Protein AF-A0AAW8TKQ2-F1 (afdb_monomer_lite)

Radius of gyration: 11.52 Å; chains: 1; bounding box: 28×23×26 Å

Organism: NCBI:txid2559925

Sequence (68 aa):
MIRVCEALLGQPEKVSFVSEDEATQLRLKYQFKMLLEGIYMNDVDGRDQKFQLVKNGTLLGYFSMEKW

Structure (mmCIF, N/CA/C/O backbone):
data_AF-A0AAW8TKQ2-F1
#
_entry.id   AF-A0AAW8TKQ2-F1
#
loop_
_atom_site.group_PDB
_atom_site.id
_atom_site.type_symbol
_atom_site.label_atom_id
_atom_site.label_alt_id
_atom_site.label_comp_id
_atom_site.label_asym_id
_atom_site.label_entity_id
_atom_site.label_seq_id
_atom_site.pdbx_PDB_ins_code
_atom_site.Cartn_x
_atom_site.Cartn_y
_atom_site.Cartn_z
_atom_site.occupancy
_atom_site.B_iso_or_equiv
_atom_site.auth_seq_id
_atom_site.auth_comp_id
_atom_site.auth_asym_id
_atom_site.auth_atom_id
_atom_site.pdbx_PDB_model_num
ATOM 1 N N . MET A 1 1 ? 10.192 4.949 -15.192 1.00 91.00 1 MET A N 1
ATOM 2 C CA . MET A 1 1 ? 10.485 5.003 -13.735 1.00 91.00 1 MET A CA 1
ATOM 3 C C . MET A 1 1 ? 9.163 4.780 -13.008 1.00 91.00 1 MET A C 1
ATOM 5 O O . MET A 1 1 ? 8.139 5.037 -13.626 1.00 91.00 1 MET A O 1
ATOM 9 N N . ILE A 1 2 ? 9.119 4.258 -11.779 1.00 95.38 2 ILE A N 1
ATOM 10 C CA . ILE A 1 2 ? 7.837 4.068 -11.077 1.00 95.38 2 ILE A CA 1
ATOM 11 C C . ILE A 1 2 ? 7.686 5.120 -9.985 1.00 95.38 2 ILE A C 1
ATOM 13 O O . ILE A 1 2 ? 8.540 5.234 -9.105 1.00 95.38 2 ILE A O 1
ATOM 17 N N . ARG A 1 3 ? 6.586 5.872 -10.034 1.00 94.94 3 ARG A N 1
ATOM 18 C CA . ARG A 1 3 ? 6.142 6.738 -8.944 1.00 94.94 3 ARG A CA 1
ATOM 19 C C . ARG A 1 3 ? 5.292 5.913 -7.987 1.00 94.94 3 ARG A C 1
ATOM 21 O O . ARG A 1 3 ? 4.227 5.441 -8.367 1.00 94.94 3 ARG A O 1
ATOM 28 N N . VAL A 1 4 ? 5.750 5.767 -6.752 1.00 94.50 4 VAL A N 1
ATOM 29 C CA . VAL A 1 4 ? 5.018 5.125 -5.658 1.00 94.50 4 VAL A CA 1
ATOM 30 C C . VAL A 1 4 ? 4.422 6.213 -4.772 1.00 94.50 4 VAL A C 1
ATOM 32 O O . VAL A 1 4 ? 5.143 7.100 -4.315 1.00 94.50 4 VAL A O 1
ATOM 35 N N . CYS A 1 5 ? 3.117 6.152 -4.540 1.00 94.44 5 CYS A N 1
ATOM 36 C CA . CYS A 1 5 ? 2.365 7.088 -3.712 1.00 94.44 5 CYS A CA 1
ATOM 37 C C . CYS A 1 5 ? 1.687 6.337 -2.561 1.00 94.44 5 CYS A C 1
ATOM 39 O O . CYS A 1 5 ? 1.000 5.340 -2.779 1.00 94.44 5 CYS A O 1
ATOM 41 N N . GLU A 1 6 ? 1.864 6.832 -1.339 1.00 93.38 6 GLU A N 1
ATOM 42 C CA . GLU A 1 6 ? 1.151 6.392 -0.142 1.00 93.38 6 GLU A CA 1
ATOM 43 C C . GLU A 1 6 ? 0.412 7.596 0.455 1.00 93.38 6 GLU A C 1
ATOM 45 O O . GLU A 1 6 ? 1.026 8.554 0.927 1.00 93.38 6 GLU A O 1
ATOM 50 N N . ALA A 1 7 ? -0.919 7.551 0.419 1.00 93.56 7 ALA A N 1
ATOM 51 C CA . ALA A 1 7 ? -1.799 8.615 0.884 1.00 93.56 7 ALA A CA 1
ATOM 52 C C . ALA A 1 7 ? -2.700 8.091 2.009 1.00 93.56 7 ALA A C 1
ATOM 54 O O . ALA A 1 7 ? -3.803 7.599 1.761 1.00 93.56 7 ALA A O 1
ATOM 55 N N . LEU A 1 8 ? -2.223 8.181 3.252 1.00 92.44 8 LEU A N 1
ATOM 56 C CA . LEU A 1 8 ? -3.001 7.837 4.444 1.00 92.44 8 LEU A CA 1
ATOM 57 C C . LEU A 1 8 ? -3.873 9.024 4.872 1.00 92.44 8 LEU A C 1
ATOM 59 O O . LEU A 1 8 ? -3.413 10.165 4.911 1.00 92.44 8 LEU A O 1
ATOM 63 N N . LEU A 1 9 ? -5.135 8.768 5.217 1.00 90.56 9 LEU A N 1
ATOM 64 C CA . LEU A 1 9 ? -6.050 9.814 5.668 1.00 90.56 9 LEU A CA 1
ATOM 65 C C . LEU A 1 9 ? -5.524 10.456 6.958 1.00 90.56 9 LEU A C 1
ATOM 67 O O . LEU A 1 9 ? -5.228 9.775 7.938 1.00 90.56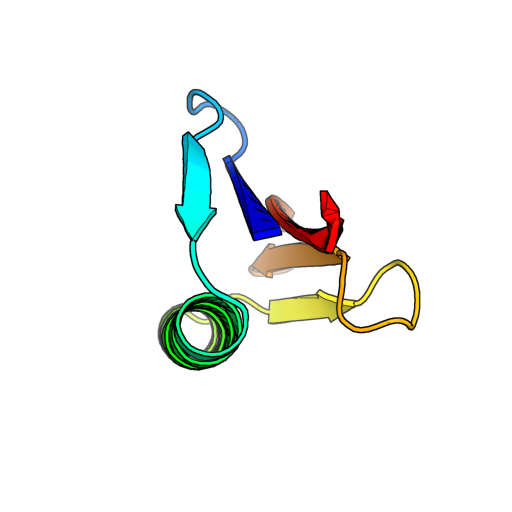 9 LEU A O 1
ATOM 71 N N . GLY A 1 10 ? -5.417 11.785 6.953 1.00 89.88 10 GLY A N 1
ATOM 72 C CA . GLY A 1 10 ? -4.886 12.550 8.084 1.00 89.88 10 GLY A CA 1
ATOM 73 C C . GLY A 1 10 ? -3.357 12.597 8.165 1.00 89.88 10 GLY A C 1
ATOM 74 O O . GLY A 1 10 ? -2.832 13.150 9.128 1.00 89.88 10 GLY A O 1
ATOM 75 N N . GLN A 1 11 ? -2.639 12.062 7.172 1.00 91.56 11 GLN A N 1
ATOM 76 C CA . GLN A 1 11 ? -1.186 12.191 7.062 1.00 91.56 11 GLN A CA 1
ATOM 77 C C . GLN A 1 11 ? -0.800 12.838 5.724 1.00 91.56 11 GLN A C 1
ATOM 79 O O . GLN A 1 11 ? -1.544 12.724 4.748 1.00 91.56 11 GLN A O 1
ATOM 84 N N . PRO A 1 12 ? 0.352 13.529 5.653 1.00 92.94 12 PRO A N 1
ATOM 85 C CA . PRO A 1 12 ? 0.890 13.996 4.383 1.00 92.94 12 PRO A CA 1
ATOM 86 C C . PRO A 1 12 ? 1.110 12.835 3.410 1.00 92.94 12 PRO A C 1
ATOM 88 O O . PRO A 1 12 ? 1.565 11.761 3.808 1.00 92.94 12 PRO A O 1
ATOM 91 N N . GLU A 1 13 ? 0.827 13.073 2.131 1.00 93.75 13 GLU A N 1
ATOM 92 C CA . GLU A 1 13 ? 1.133 12.120 1.066 1.00 93.75 13 GLU A CA 1
ATOM 93 C C . GLU A 1 13 ? 2.644 11.880 0.997 1.00 93.75 13 GLU A C 1
ATOM 95 O O . GLU A 1 13 ? 3.447 12.819 0.983 1.00 93.75 13 GLU A O 1
ATOM 100 N N . LYS A 1 14 ? 3.032 10.609 0.921 1.00 93.81 14 LYS A N 1
ATOM 101 C CA . LYS A 1 14 ? 4.415 10.207 0.707 1.00 93.81 14 LYS A CA 1
ATOM 102 C C . LYS A 1 14 ? 4.584 9.733 -0.727 1.00 93.81 14 LYS A C 1
ATOM 104 O O . LYS A 1 14 ? 3.963 8.764 -1.150 1.00 93.81 14 LYS A O 1
ATOM 109 N N . VAL A 1 15 ? 5.474 10.401 -1.453 1.00 94.69 15 VAL A N 1
ATOM 110 C CA . VAL A 1 15 ? 5.819 10.061 -2.836 1.00 94.69 15 VAL A CA 1
ATOM 111 C C . VAL A 1 15 ? 7.267 9.596 -2.897 1.00 94.69 15 VAL A C 1
ATOM 113 O O . VAL A 1 15 ? 8.145 10.141 -2.229 1.00 94.69 15 VAL A O 1
ATOM 116 N N . SER A 1 16 ? 7.536 8.562 -3.681 1.00 93.44 16 SER A N 1
ATOM 117 C CA . SER A 1 16 ? 8.883 8.056 -3.937 1.00 93.44 16 SER A CA 1
ATOM 118 C C . SER A 1 16 ? 9.008 7.632 -5.396 1.00 93.44 16 SER A C 1
ATOM 120 O O . SER A 1 16 ? 8.036 7.187 -6.000 1.00 93.44 16 SER A O 1
ATOM 122 N N . PHE A 1 17 ? 10.202 7.777 -5.963 1.00 95.56 17 PHE A N 1
ATOM 123 C CA . PHE A 1 17 ? 10.506 7.355 -7.328 1.00 95.56 17 PHE A CA 1
ATOM 124 C C . PHE A 1 17 ? 11.536 6.239 -7.271 1.00 95.56 17 PHE A C 1
ATOM 126 O O . PHE A 1 17 ? 12.594 6.410 -6.668 1.00 95.56 17 PHE A O 1
ATOM 133 N N . VAL A 1 18 ? 11.203 5.098 -7.861 1.00 94.50 18 VAL A N 1
ATOM 134 C CA . VAL A 1 18 ? 11.999 3.870 -7.772 1.00 94.50 18 VAL A CA 1
ATOM 135 C C . VAL A 1 18 ? 12.053 3.156 -9.125 1.00 94.50 18 VAL A C 1
ATOM 137 O O . VAL A 1 18 ? 11.316 3.492 -10.063 1.00 94.50 18 VAL A O 1
ATOM 140 N N . SER A 1 19 ? 12.946 2.178 -9.248 1.00 95.19 19 SER A N 1
ATOM 141 C CA . SER A 1 19 ? 12.961 1.250 -10.384 1.00 95.19 19 SER A CA 1
ATOM 142 C C . SER A 1 19 ? 11.737 0.315 -10.380 1.00 95.19 19 SER A C 1
ATOM 144 O O . SER A 1 19 ? 11.005 0.217 -9.396 1.00 95.19 19 SER A O 1
ATOM 146 N N . GLU A 1 20 ? 11.486 -0.371 -11.499 1.00 92.19 20 GLU A N 1
ATOM 147 C CA . GLU A 1 20 ? 10.356 -1.310 -11.631 1.00 92.19 20 GLU A CA 1
ATOM 148 C C . GLU A 1 20 ? 10.496 -2.524 -10.692 1.00 92.19 20 GLU A C 1
ATOM 150 O O . GLU A 1 20 ? 9.521 -2.939 -10.054 1.00 92.19 20 GLU A O 1
ATOM 155 N N . ASP A 1 21 ? 11.724 -3.017 -10.513 1.00 94.00 21 ASP A N 1
ATOM 156 C CA . ASP A 1 21 ? 12.032 -4.104 -9.578 1.00 94.00 21 ASP A CA 1
ATOM 157 C 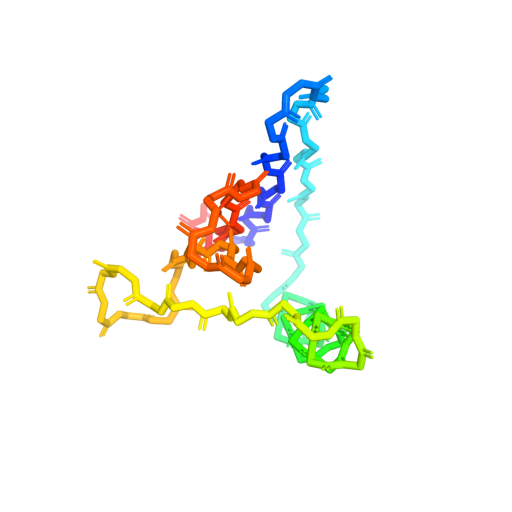C . ASP A 1 21 ? 11.807 -3.675 -8.119 1.00 94.00 21 ASP A C 1
ATOM 159 O O . ASP A 1 21 ? 11.143 -4.378 -7.351 1.00 94.00 21 ASP A O 1
ATOM 163 N N . GLU A 1 22 ? 12.292 -2.490 -7.734 1.00 94.62 22 GLU A N 1
ATOM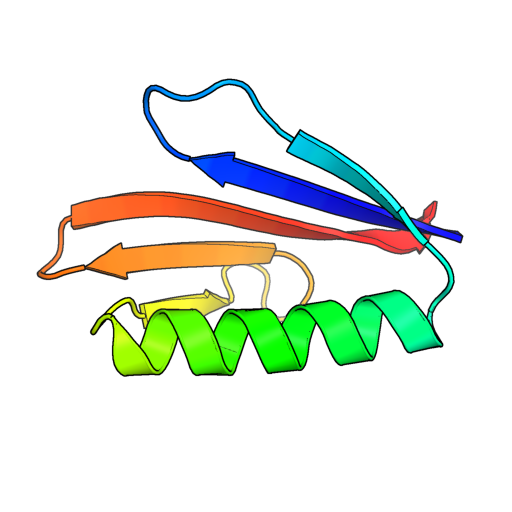 164 C CA . GLU A 1 22 ? 12.080 -1.934 -6.391 1.00 94.62 22 GLU A CA 1
ATOM 165 C C . GLU A 1 22 ? 10.598 -1.673 -6.102 1.00 94.62 22 GLU A C 1
ATOM 167 O O . GLU A 1 22 ? 10.131 -1.966 -5.001 1.00 94.62 22 GLU A O 1
ATOM 172 N N . ALA A 1 23 ? 9.836 -1.172 -7.080 1.00 92.12 23 ALA A N 1
ATOM 173 C CA . ALA A 1 23 ? 8.393 -0.977 -6.940 1.00 92.12 23 ALA A CA 1
ATOM 174 C C . ALA A 1 23 ? 7.672 -2.300 -6.657 1.00 92.12 23 ALA A C 1
ATOM 176 O O . ALA A 1 23 ? 6.842 -2.381 -5.749 1.00 92.12 23 ALA A O 1
ATOM 177 N N . THR A 1 24 ? 8.033 -3.359 -7.384 1.00 90.75 24 THR A N 1
ATOM 178 C CA . THR A 1 24 ? 7.456 -4.693 -7.186 1.00 90.75 24 THR A CA 1
ATOM 179 C C . THR A 1 24 ? 7.745 -5.220 -5.780 1.00 90.75 24 THR A C 1
ATOM 181 O O . THR A 1 24 ? 6.832 -5.696 -5.099 1.00 90.75 24 THR A O 1
ATOM 184 N N . GLN A 1 25 ? 8.987 -5.087 -5.304 1.00 93.31 25 GLN A N 1
ATOM 185 C CA . GLN A 1 25 ? 9.360 -5.487 -3.944 1.00 93.31 25 GLN A CA 1
ATOM 186 C C . GLN A 1 25 ? 8.644 -4.656 -2.873 1.00 93.31 25 GLN A C 1
ATOM 188 O O . GLN A 1 25 ? 8.162 -5.211 -1.882 1.00 93.31 25 GLN A O 1
ATOM 193 N N . LEU A 1 26 ? 8.540 -3.339 -3.072 1.00 91.88 26 LEU A N 1
ATOM 194 C CA . LEU A 1 26 ? 7.819 -2.443 -2.171 1.00 91.88 26 LEU A CA 1
ATOM 195 C C . LEU A 1 26 ? 6.346 -2.828 -2.073 1.00 91.88 26 LEU A C 1
ATOM 197 O O . LEU A 1 26 ? 5.850 -2.954 -0.955 1.00 91.88 26 LEU A O 1
ATOM 201 N N . ARG A 1 27 ? 5.672 -3.093 -3.201 1.00 90.94 27 ARG A N 1
ATOM 202 C CA . ARG A 1 27 ? 4.278 -3.558 -3.209 1.00 90.94 27 ARG A CA 1
ATOM 203 C C . ARG A 1 27 ? 4.113 -4.827 -2.385 1.00 90.94 27 ARG A C 1
ATOM 205 O O . ARG A 1 27 ? 3.257 -4.858 -1.509 1.00 90.94 27 ARG A O 1
ATOM 212 N N . LEU A 1 28 ? 4.931 -5.851 -2.631 1.00 92.19 28 LEU A N 1
ATOM 213 C CA . LEU A 1 28 ? 4.828 -7.130 -1.921 1.00 92.19 28 LEU A CA 1
ATOM 214 C C . LEU A 1 28 ? 5.062 -6.960 -0.415 1.00 92.19 28 LEU A C 1
ATOM 216 O O . LEU A 1 28 ? 4.294 -7.469 0.402 1.00 92.19 28 LEU A O 1
ATOM 220 N N . LYS A 1 29 ? 6.089 -6.191 -0.038 1.00 92.44 29 LYS A N 1
ATOM 221 C CA . LYS A 1 29 ? 6.381 -5.874 1.364 1.00 92.44 29 LYS A CA 1
ATOM 222 C C . LYS A 1 29 ? 5.224 -5.121 2.021 1.00 92.44 29 LYS A C 1
ATOM 224 O O . LYS A 1 29 ? 4.879 -5.404 3.167 1.00 92.44 29 LYS A O 1
ATOM 229 N N . TYR A 1 30 ? 4.631 -4.173 1.302 1.00 91.56 30 TYR A N 1
ATOM 230 C CA . TYR A 1 30 ? 3.514 -3.374 1.785 1.00 91.56 30 TYR A CA 1
ATOM 231 C C . TYR A 1 30 ? 2.247 -4.222 1.944 1.00 91.56 30 TYR A C 1
ATOM 233 O O . TYR A 1 30 ? 1.654 -4.212 3.016 1.00 91.56 30 TYR A O 1
ATOM 241 N N . GLN A 1 31 ? 1.902 -5.041 0.947 1.00 91.19 31 GLN A N 1
ATOM 242 C CA . GLN A 1 31 ? 0.796 -6.003 1.010 1.00 91.19 31 GLN A CA 1
ATOM 243 C C . GLN A 1 31 ? 0.925 -6.949 2.201 1.00 91.19 31 GLN A C 1
ATOM 245 O O . GLN A 1 31 ? -0.035 -7.135 2.94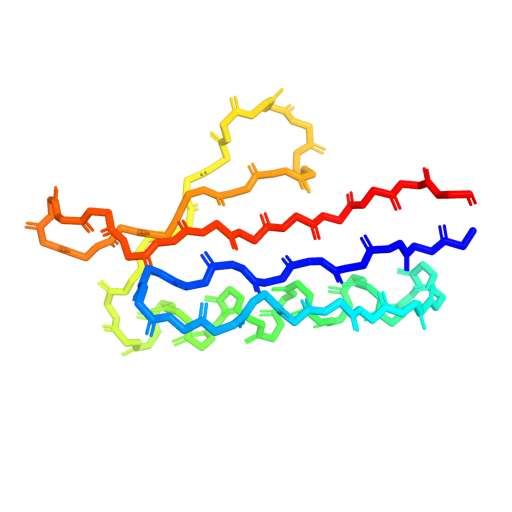6 1.00 91.19 31 GLN A O 1
ATOM 250 N N . PHE A 1 32 ? 2.121 -7.495 2.430 1.00 94.81 32 PHE A N 1
ATOM 251 C CA . PHE A 1 32 ? 2.360 -8.372 3.571 1.00 94.81 32 PHE A CA 1
ATOM 252 C C . PHE A 1 32 ? 2.194 -7.635 4.907 1.00 94.81 32 PHE A C 1
ATOM 254 O O . PHE A 1 32 ? 1.541 -8.141 5.817 1.00 94.81 32 PHE A O 1
ATOM 261 N N . LYS A 1 33 ? 2.728 -6.410 5.018 1.00 93.31 33 LYS A N 1
ATOM 262 C CA . LYS A 1 33 ? 2.562 -5.569 6.212 1.00 93.31 33 LYS A CA 1
ATOM 263 C C . LYS A 1 33 ? 1.087 -5.255 6.486 1.00 93.31 33 LYS A C 1
ATOM 265 O O . LYS A 1 33 ? 0.633 -5.435 7.611 1.00 93.31 33 LYS A O 1
ATOM 270 N N . MET A 1 34 ? 0.344 -4.816 5.471 1.00 94.06 34 MET A N 1
ATOM 271 C CA . MET A 1 34 ? -1.081 -4.494 5.594 1.00 94.06 34 MET A CA 1
ATOM 272 C C . MET A 1 34 ? -1.885 -5.717 6.045 1.00 94.06 34 MET A C 1
ATOM 274 O O . MET A 1 34 ? -2.667 -5.616 6.989 1.00 94.06 34 MET A O 1
ATOM 278 N N . LEU A 1 35 ? -1.620 -6.891 5.458 1.00 92.81 35 LEU A N 1
ATOM 279 C CA . LEU A 1 35 ? -2.268 -8.144 5.846 1.00 92.81 35 LEU A CA 1
ATOM 280 C C . LEU A 1 35 ? -2.044 -8.478 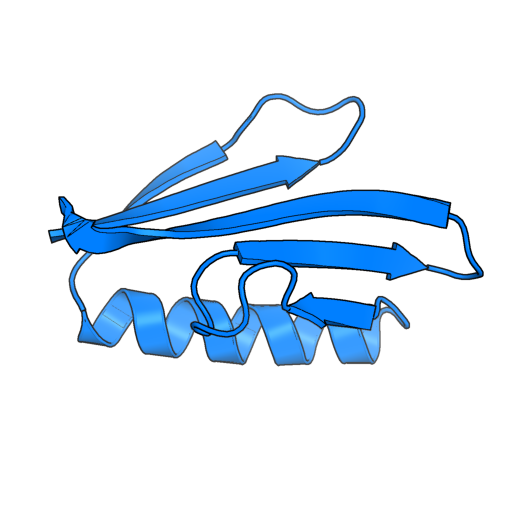7.330 1.00 92.81 35 LEU A C 1
A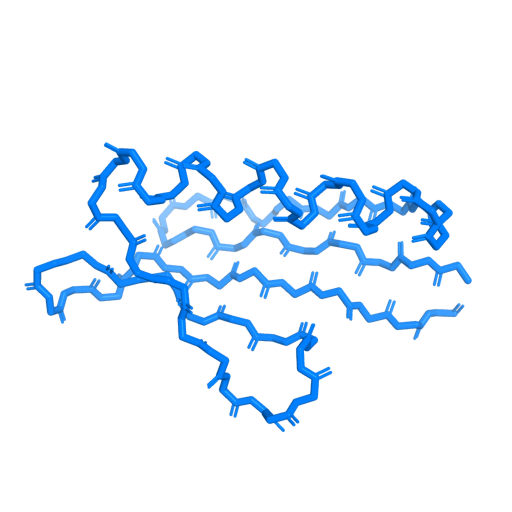TOM 282 O O . LEU A 1 35 ? -3.001 -8.807 8.029 1.00 92.81 35 LEU A O 1
ATOM 286 N N . LEU A 1 36 ? -0.809 -8.347 7.828 1.00 95.88 36 LEU A N 1
ATOM 287 C CA . LEU A 1 36 ? -0.491 -8.565 9.246 1.00 95.88 36 LEU A CA 1
ATOM 288 C C . LEU A 1 36 ? -1.212 -7.580 10.178 1.00 95.88 36 LEU A C 1
ATOM 290 O O . LEU A 1 36 ? -1.541 -7.926 11.310 1.00 95.88 36 LEU A O 1
ATOM 294 N N . GLU A 1 37 ? -1.482 -6.364 9.708 1.00 94.06 37 GLU A N 1
ATOM 295 C CA . GLU A 1 37 ? -2.216 -5.338 10.455 1.00 94.06 37 GLU A CA 1
ATOM 296 C C . GLU A 1 37 ? -3.747 -5.462 10.321 1.00 94.06 37 GLU A C 1
ATOM 298 O O . GLU A 1 37 ? -4.488 -4.652 10.899 1.00 94.06 37 GLU A O 1
ATOM 303 N N . GLY A 1 38 ? -4.237 -6.468 9.583 1.00 94.88 38 GLY A N 1
ATOM 304 C CA . GLY A 1 38 ? -5.657 -6.656 9.277 1.00 94.88 38 GLY A CA 1
ATOM 305 C C . GLY A 1 38 ? -6.220 -5.577 8.345 1.00 94.88 38 GLY A C 1
ATOM 306 O O . GLY A 1 38 ? -7.402 -5.245 8.430 1.00 94.88 38 GLY A O 1
ATOM 307 N N . ILE A 1 39 ? -5.365 -4.984 7.511 1.00 96.19 39 ILE A N 1
ATOM 308 C CA . ILE A 1 39 ? -5.710 -3.985 6.501 1.00 96.19 39 ILE A CA 1
ATOM 309 C C . ILE A 1 39 ? -5.789 -4.690 5.146 1.00 96.19 39 ILE A C 1
ATOM 311 O O . ILE A 1 39 ? -4.824 -5.289 4.673 1.00 96.19 39 ILE A O 1
ATOM 315 N N . TYR A 1 40 ? -6.945 -4.591 4.504 1.00 93.50 40 TYR A N 1
ATOM 316 C CA . TYR A 1 40 ? -7.173 -5.114 3.166 1.00 93.50 40 TYR A CA 1
ATOM 317 C C . TYR A 1 40 ? -6.744 -4.088 2.123 1.00 93.50 40 TYR A C 1
ATOM 319 O O . TYR A 1 40 ? -7.100 -2.913 2.216 1.00 93.50 40 TYR A O 1
ATOM 327 N N . MET A 1 41 ? -5.988 -4.551 1.129 1.00 93.88 41 MET A N 1
ATOM 328 C CA . MET A 1 41 ? -5.600 -3.768 -0.040 1.00 93.88 41 MET A CA 1
ATOM 329 C C . MET A 1 41 ? -6.480 -4.161 -1.223 1.00 93.88 41 MET A C 1
ATOM 331 O O . MET A 1 41 ? -6.236 -5.185 -1.857 1.00 93.88 41 MET A O 1
ATOM 335 N N . ASN A 1 42 ? -7.500 -3.360 -1.515 1.00 92.38 42 ASN A N 1
ATOM 336 C CA . ASN A 1 42 ? -8.423 -3.623 -2.616 1.00 92.38 42 ASN A CA 1
ATOM 337 C C . ASN A 1 42 ? -7.939 -2.911 -3.875 1.00 92.38 42 ASN A C 1
ATOM 339 O O . ASN A 1 42 ? -7.831 -1.686 -3.858 1.00 92.38 42 ASN A O 1
ATOM 343 N N . ASP A 1 43 ? -7.674 -3.652 -4.950 1.00 91.88 43 ASP A N 1
ATOM 344 C CA . ASP A 1 43 ? -7.436 -3.055 -6.267 1.00 91.88 43 ASP A CA 1
ATOM 345 C C . ASP A 1 43 ? -8.707 -2.321 -6.726 1.00 91.88 43 ASP A C 1
ATOM 347 O O . ASP A 1 43 ? -9.801 -2.891 -6.724 1.00 91.88 43 ASP A O 1
ATOM 351 N N . VAL A 1 44 ? -8.568 -1.039 -7.062 1.00 89.38 44 VAL A N 1
ATOM 352 C CA . VAL A 1 44 ? -9.684 -0.191 -7.507 1.00 89.38 44 VAL A CA 1
ATOM 353 C C . VAL A 1 44 ? -9.697 0.074 -9.003 1.00 89.38 44 VAL A C 1
ATOM 355 O O . VAL A 1 44 ? -10.696 0.589 -9.503 1.00 89.38 44 VAL A O 1
ATOM 358 N N . ASP A 1 45 ? -8.616 -0.230 -9.718 1.00 82.56 45 ASP A N 1
ATOM 359 C CA . ASP A 1 45 ? -8.519 0.034 -11.153 1.00 82.56 45 ASP A CA 1
ATOM 360 C C . ASP A 1 45 ? -8.328 -1.228 -12.003 1.00 82.56 45 ASP A C 1
ATOM 362 O O . ASP A 1 45 ? -8.356 -1.141 -13.232 1.00 82.56 45 ASP A O 1
ATOM 366 N N . GLY A 1 46 ? -8.211 -2.395 -11.360 1.00 80.81 46 GLY A N 1
ATOM 367 C CA . GLY A 1 46 ? -8.108 -3.708 -12.001 1.00 80.81 46 GLY A CA 1
ATOM 368 C C . GLY A 1 46 ? -6.789 -3.910 -12.742 1.00 80.81 46 GLY A C 1
ATOM 369 O O . GLY A 1 46 ? -6.698 -4.773 -13.618 1.00 80.81 46 GLY A O 1
ATOM 370 N N . ARG A 1 47 ? -5.795 -3.062 -12.459 1.00 82.75 47 ARG A N 1
ATOM 371 C CA . ARG A 1 47 ? -4.494 -3.037 -13.135 1.00 82.75 47 ARG A CA 1
ATOM 372 C C . ARG A 1 47 ? -3.336 -3.210 -12.163 1.00 82.75 47 ARG A C 1
ATOM 374 O O . ARG A 1 47 ? -2.196 -2.989 -12.566 1.00 82.75 47 ARG A O 1
ATOM 381 N N . ASP A 1 48 ? -3.609 -3.575 -10.908 1.00 81.38 48 ASP A N 1
ATOM 382 C CA . ASP A 1 48 ? -2.608 -3.679 -9.843 1.00 81.38 48 ASP A CA 1
ATOM 383 C C . ASP A 1 48 ? -1.797 -2.381 -9.634 1.00 81.38 48 ASP A C 1
ATOM 385 O O . ASP A 1 48 ? -0.654 -2.408 -9.162 1.00 81.38 48 ASP A O 1
ATOM 389 N N . GLN A 1 49 ? -2.371 -1.226 -9.989 1.00 86.94 49 GLN A N 1
ATOM 390 C CA . GLN A 1 49 ? -1.691 0.071 -9.928 1.00 86.94 49 GLN A CA 1
ATOM 391 C C . GLN A 1 49 ? -2.224 0.956 -8.817 1.00 86.94 49 GLN A C 1
ATOM 393 O O . GLN A 1 49 ? -1.479 1.799 -8.319 1.00 86.94 49 GLN A O 1
ATOM 398 N N . LYS A 1 50 ? -3.481 0.783 -8.402 1.00 92.62 50 LYS A N 1
ATOM 399 C CA . LYS A 1 50 ? -4.085 1.598 -7.352 1.00 92.62 50 LYS A CA 1
ATOM 400 C C . LYS A 1 50 ? -4.891 0.743 -6.391 1.00 92.62 50 LYS A C 1
ATOM 402 O O . LYS A 1 50 ? -5.765 -0.015 -6.789 1.00 92.62 50 LYS A O 1
ATOM 407 N N . PHE A 1 51 ? -4.632 0.934 -5.105 1.00 94.50 51 PHE A N 1
ATOM 408 C CA . PHE A 1 51 ? -5.212 0.143 -4.035 1.00 94.50 51 PHE A CA 1
ATOM 409 C C . PHE A 1 51 ? -5.852 1.042 -2.981 1.00 94.50 51 PHE A C 1
ATOM 411 O O . PHE A 1 51 ? -5.266 2.042 -2.564 1.00 94.50 51 PHE A O 1
ATOM 418 N N . GLN A 1 52 ? -7.040 0.663 -2.522 1.00 95.62 52 GLN A N 1
ATOM 419 C CA . GLN A 1 52 ? -7.651 1.178 -1.301 1.00 95.62 52 GLN A CA 1
ATOM 420 C C . GLN A 1 52 ? -7.171 0.377 -0.099 1.00 95.62 52 GLN A C 1
ATOM 422 O O . GLN A 1 52 ? -7.178 -0.851 -0.131 1.00 95.62 52 GLN A O 1
ATOM 427 N N . LEU A 1 53 ? -6.815 1.073 0.976 1.00 95.81 53 LEU A N 1
ATOM 428 C CA . LEU A 1 53 ? -6.455 0.473 2.257 1.00 95.81 53 LEU A CA 1
ATOM 429 C C . LEU A 1 53 ? -7.682 0.514 3.168 1.00 95.81 53 LEU A C 1
ATOM 431 O O . LEU A 1 53 ? -8.139 1.599 3.521 1.00 95.81 53 LEU A O 1
ATOM 435 N N . VAL A 1 54 ? -8.237 -0.641 3.535 1.00 95.75 54 VAL A N 1
ATOM 436 C CA . VAL A 1 54 ? -9.488 -0.736 4.308 1.00 95.75 54 VAL A CA 1
ATOM 437 C C . VAL A 1 54 ? -9.297 -1.602 5.547 1.00 95.75 54 VAL A C 1
ATOM 439 O O . VAL A 1 54 ? -8.794 -2.718 5.458 1.00 95.75 54 VAL A O 1
ATOM 442 N N . LYS A 1 55 ? -9.759 -1.130 6.707 1.00 96.31 55 LYS A N 1
ATOM 443 C CA . LYS A 1 55 ? -9.755 -1.892 7.964 1.00 96.31 55 LYS A CA 1
ATOM 444 C C . LYS A 1 55 ? -11.117 -1.811 8.635 1.00 96.31 55 LYS A C 1
ATOM 446 O O . LYS A 1 55 ? -11.598 -0.718 8.914 1.00 96.31 55 LYS A O 1
ATOM 451 N N . ASN A 1 56 ? -11.735 -2.963 8.898 1.00 94.00 56 ASN A N 1
ATOM 452 C CA . ASN A 1 56 ? -13.062 -3.064 9.527 1.00 94.00 56 ASN A CA 1
ATOM 453 C C . ASN A 1 56 ? -14.141 -2.194 8.845 1.00 94.00 56 ASN A C 1
ATOM 455 O O . ASN A 1 56 ? -14.957 -1.572 9.517 1.00 94.00 56 ASN A O 1
ATOM 459 N N . GLY A 1 57 ? -14.121 -2.109 7.510 1.00 91.62 57 GLY A N 1
ATOM 460 C CA . GLY A 1 57 ? -15.050 -1.276 6.733 1.00 91.62 57 GLY A CA 1
ATOM 461 C C . GLY A 1 57 ? -14.677 0.210 6.646 1.00 91.62 57 GLY A C 1
ATOM 462 O O . GLY A 1 57 ? -15.308 0.945 5.892 1.00 91.62 57 GLY A O 1
ATOM 463 N N . THR A 1 58 ? -13.632 0.652 7.347 1.00 95.12 58 THR A N 1
ATOM 464 C CA . THR A 1 58 ? -13.135 2.032 7.303 1.00 95.12 58 THR A CA 1
ATOM 465 C C . THR A 1 58 ? -12.020 2.173 6.273 1.00 95.12 58 THR A C 1
ATOM 467 O O . THR A 1 58 ? -11.030 1.440 6.320 1.00 95.12 58 THR A O 1
ATOM 470 N N . LEU A 1 59 ? -12.152 3.144 5.368 1.00 95.62 59 LEU A N 1
ATOM 471 C CA . LEU A 1 59 ? -11.078 3.551 4.464 1.00 95.62 59 LEU A CA 1
ATOM 472 C C . LEU A 1 59 ? -9.969 4.250 5.263 1.00 95.62 59 LEU A C 1
ATOM 474 O O . LEU A 1 59 ? -10.230 5.225 5.959 1.00 95.62 59 LEU A O 1
ATOM 478 N N . LEU A 1 60 ? -8.739 3.760 5.142 1.00 95.81 60 LEU A N 1
ATOM 479 C CA . LEU A 1 60 ? -7.547 4.326 5.778 1.00 95.81 60 LEU A CA 1
ATOM 480 C C . LEU A 1 60 ? -6.723 5.187 4.822 1.00 95.81 60 LEU A C 1
ATOM 482 O O . LEU A 1 60 ? -5.999 6.071 5.271 1.00 95.81 60 LEU A O 1
ATOM 486 N N . GLY A 1 61 ? -6.810 4.934 3.517 1.00 95.62 61 GLY A N 1
ATOM 487 C CA . GLY A 1 61 ? -6.009 5.641 2.528 1.00 95.62 61 GLY A CA 1
ATOM 488 C C . GLY A 1 61 ? -5.876 4.893 1.211 1.00 95.62 61 GLY A C 1
ATOM 489 O O . GLY A 1 61 ? -6.635 3.964 0.924 1.00 95.62 61 GLY A O 1
ATOM 490 N N . TYR A 1 62 ? -4.886 5.307 0.428 1.00 94.75 62 TYR A N 1
ATOM 491 C CA . TYR A 1 62 ? -4.586 4.757 -0.885 1.00 94.75 62 TYR A CA 1
ATOM 492 C C . TYR A 1 62 ? -3.095 4.477 -1.042 1.00 94.75 62 TYR A C 1
ATOM 494 O O . TYR A 1 62 ? -2.252 5.202 -0.515 1.00 94.75 62 TYR A O 1
ATOM 502 N N . PHE A 1 63 ? -2.789 3.449 -1.821 1.00 94.75 63 PHE A N 1
ATOM 503 C CA . PHE A 1 63 ? -1.447 3.141 -2.294 1.00 94.75 63 PHE A CA 1
ATOM 504 C C . PHE A 1 63 ? -1.492 3.053 -3.820 1.00 94.75 63 PHE A C 1
ATOM 506 O O . PHE A 1 63 ? -2.372 2.377 -4.355 1.00 94.75 63 PHE A O 1
ATOM 513 N N . SER A 1 64 ? -0.588 3.722 -4.533 1.00 94.06 64 SER A N 1
ATOM 514 C CA . SER A 1 64 ? -0.502 3.594 -5.989 1.00 94.06 64 SER A CA 1
ATOM 515 C C . SER A 1 64 ? 0.923 3.509 -6.514 1.00 94.06 64 SER A C 1
ATOM 517 O O . SER A 1 64 ? 1.874 3.980 -5.890 1.00 94.06 64 SER A O 1
ATOM 519 N N . MET A 1 65 ? 1.057 2.878 -7.676 1.00 93.62 65 MET A N 1
ATOM 520 C CA . MET A 1 65 ? 2.297 2.732 -8.422 1.00 93.62 65 MET A CA 1
ATOM 521 C C . MET A 1 65 ? 2.025 3.053 -9.887 1.00 93.62 65 MET A C 1
ATOM 523 O O . MET A 1 65 ? 1.357 2.293 -10.584 1.00 93.62 65 MET A O 1
ATOM 527 N N . GLU A 1 66 ? 2.543 4.179 -10.359 1.00 91.62 66 GLU A N 1
ATOM 528 C CA . GLU A 1 66 ? 2.281 4.691 -11.704 1.00 91.62 66 GLU A CA 1
ATOM 529 C C . GLU A 1 66 ? 3.581 4.732 -12.511 1.00 91.62 66 GLU A C 1
ATOM 531 O O . GLU A 1 66 ? 4.629 5.150 -12.005 1.00 91.62 66 GLU A O 1
ATOM 536 N N . LYS A 1 67 ? 3.525 4.298 -13.779 1.00 88.62 67 LYS A N 1
ATOM 537 C CA . LYS A 1 67 ? 4.641 4.501 -14.713 1.00 88.62 67 LYS A CA 1
ATOM 538 C C . LYS A 1 67 ? 4.757 5.991 -15.029 1.00 88.62 67 LYS A C 1
ATOM 540 O O . LYS A 1 67 ? 3.785 6.604 -15.461 1.00 88.62 67 LYS A O 1
ATOM 545 N N . TRP A 1 68 ? 5.957 6.524 -14.817 1.00 79.44 68 TRP A N 1
ATOM 546 C CA . TRP A 1 68 ? 6.380 7.874 -15.177 1.00 79.44 68 TRP A CA 1
ATOM 547 C C . TRP A 1 68 ? 7.416 7.820 -16.297 1.00 79.44 68 TRP A C 1
ATOM 549 O O . TRP A 1 68 ? 8.319 6.936 -16.228 1.00 79.44 68 TRP A O 1
#

Secondary structure (DSSP, 8-state):
-EEEEEEETTS--EEEEE-HHHHHHHHHHHHHHHHHTT-EEEESSSSSSEEEEEETTEEEEEEEEEE-

Foldseek 3Di:
DKWKWWFFPPDDIDIDDDDPVVVVVVLVVVCVVLVVVQWDWDDPPVPSAKTFTDHPNDTGTIIGIDDD

pLDDT: mean 92.49, std 3.67, range [79.44, 96.31]